Protein AF-A0A2E0TAG1-F1 (afdb_monomer_lite)

Secondary structure (DSSP, 8-state):
--SHHHHHHHHHHHHHHHGGG---PPPS-----------------PPPPPPPPPTT-EEEEEEEPTTS-------HHHHHHHHHHHHHHHHHHTEEEEEEEE-SSEEEEEEEES--

Sequence (116 aa):
MRGKKRAQRAKKRAQGRAARQRSAPPTKGAKRQKSASSGQPKKKKRRSKAEPVLPGQLVFAEARIQDGRHWLRPDAVVVLLVKFLLAVYATKYGMKLHGLVLMSTHYHLLFTDVRG

Structure (mmCIF, N/CA/C/O backbone):
data_AF-A0A2E0TAG1-F1
#
_entry.id   AF-A0A2E0TAG1-F1
#
loop_
_atom_site.group_PDB
_atom_site.id
_atom_site.type_symbol
_atom_site.label_atom_id
_atom_site.label_alt_id
_atom_site.label_comp_id
_atom_site.label_asym_id
_atom_site.label_entity_id
_atom_site.label_seq_id
_atom_site.pdbx_PDB_ins_code
_atom_site.Cartn_x
_atom_site.Cartn_y
_atom_site.Cartn_z
_atom_site.occupancy
_atom_site.B_iso_or_equiv
_atom_site.auth_seq_id
_atom_site.auth_comp_id
_atom_site.auth_asym_id
_atom_site.auth_atom_id
_atom_site.pdbx_PDB_model_num
ATOM 1 N N . MET A 1 1 ? 22.544 25.354 -55.760 1.00 55.00 1 MET A N 1
ATOM 2 C CA . MET A 1 1 ? 22.491 26.731 -55.191 1.00 55.00 1 MET A CA 1
ATOM 3 C C . MET A 1 1 ? 22.326 26.813 -53.646 1.00 55.00 1 MET A C 1
ATOM 5 O O . MET A 1 1 ? 22.002 27.880 -53.141 1.00 55.00 1 MET A O 1
ATOM 9 N N . ARG A 1 2 ? 22.576 25.759 -52.836 1.00 57.72 2 ARG A N 1
ATOM 10 C CA . ARG A 1 2 ? 22.315 25.772 -51.365 1.00 57.72 2 ARG A CA 1
ATOM 11 C C . ARG A 1 2 ? 23.546 25.940 -50.446 1.00 57.72 2 ARG A C 1
ATOM 13 O O . ARG A 1 2 ? 23.374 26.218 -49.264 1.00 57.72 2 ARG A O 1
ATOM 20 N N . GLY A 1 3 ? 24.775 25.842 -50.964 1.00 53.22 3 GLY A N 1
ATOM 21 C CA . GLY A 1 3 ? 26.008 25.928 -50.153 1.00 53.22 3 GLY A CA 1
ATOM 22 C C . GLY A 1 3 ? 26.448 27.351 -49.772 1.00 53.22 3 GLY A C 1
ATOM 23 O O . GLY A 1 3 ? 26.958 27.574 -48.675 1.00 53.22 3 GLY A O 1
ATOM 24 N N . LYS A 1 4 ? 26.187 28.349 -50.629 1.00 52.78 4 LYS A N 1
ATOM 25 C CA . LYS A 1 4 ? 26.691 29.727 -50.446 1.00 52.78 4 LYS A CA 1
ATOM 26 C C . LYS A 1 4 ? 26.030 30.480 -49.273 1.00 52.78 4 LYS A C 1
ATOM 28 O O . LYS A 1 4 ? 26.695 31.262 -48.598 1.00 52.78 4 LYS A O 1
ATOM 33 N N . LYS A 1 5 ? 24.763 30.182 -48.944 1.00 55.69 5 LYS A N 1
ATOM 34 C CA . LYS A 1 5 ? 24.032 30.817 -47.821 1.00 55.69 5 LYS A CA 1
ATOM 35 C C . LYS A 1 5 ? 24.523 30.367 -46.433 1.00 55.69 5 LYS A C 1
ATOM 37 O O . LYS A 1 5 ? 24.426 31.126 -45.470 1.00 55.69 5 LYS A O 1
ATOM 42 N N . ARG A 1 6 ? 25.081 29.154 -46.306 1.00 54.88 6 ARG A N 1
ATOM 43 C CA . ARG A 1 6 ? 25.531 28.599 -45.012 1.00 54.88 6 ARG A CA 1
ATOM 44 C C . ARG A 1 6 ? 26.866 29.212 -44.558 1.00 54.88 6 ARG A C 1
ATOM 46 O O . ARG A 1 6 ? 27.024 29.512 -43.377 1.00 54.88 6 ARG A O 1
ATOM 53 N N . ALA A 1 7 ? 27.763 29.506 -45.503 1.00 58.06 7 ALA A N 1
ATOM 54 C CA . ALA A 1 7 ? 29.045 30.168 -45.242 1.00 58.06 7 ALA A CA 1
ATOM 55 C C . ALA A 1 7 ? 28.884 31.637 -44.800 1.00 58.06 7 ALA A C 1
ATOM 57 O O . ALA A 1 7 ? 29.572 32.099 -43.888 1.00 58.06 7 ALA A O 1
ATOM 58 N N . GLN A 1 8 ? 27.920 32.363 -45.378 1.00 58.47 8 GLN A N 1
ATOM 59 C CA . GLN A 1 8 ? 27.635 33.754 -44.999 1.00 58.47 8 GLN A CA 1
ATOM 60 C C . GLN A 1 8 ? 27.088 33.874 -43.565 1.00 58.47 8 GLN A C 1
ATOM 62 O O . GLN A 1 8 ? 27.440 34.802 -42.835 1.00 58.47 8 GLN A O 1
ATOM 67 N N . ARG A 1 9 ? 26.284 32.901 -43.114 1.00 57.16 9 ARG A N 1
ATOM 68 C CA . ARG A 1 9 ? 25.708 32.888 -41.757 1.00 57.16 9 ARG A CA 1
ATOM 69 C C . ARG A 1 9 ? 26.748 32.578 -40.669 1.00 57.16 9 ARG A C 1
ATOM 71 O O . ARG A 1 9 ? 26.625 33.082 -39.553 1.00 57.16 9 ARG A O 1
ATOM 78 N N . ALA A 1 10 ? 27.789 31.808 -40.997 1.00 59.59 10 ALA A N 1
ATOM 79 C CA . ALA A 1 10 ? 28.911 31.529 -40.097 1.00 59.59 10 ALA A CA 1
ATOM 80 C C . ALA A 1 10 ? 29.822 32.758 -39.904 1.00 59.59 10 ALA A C 1
ATOM 82 O O . ALA A 1 10 ? 30.162 33.090 -38.767 1.00 59.59 10 ALA A O 1
ATOM 83 N N . LYS A 1 11 ? 30.122 33.504 -40.980 1.00 58.72 11 LYS A N 1
ATOM 84 C CA . LYS A 1 11 ? 30.903 34.756 -40.895 1.00 58.72 11 LYS A CA 1
ATOM 85 C C . LYS A 1 11 ? 30.203 35.835 -40.055 1.00 58.72 11 LYS A C 1
ATOM 87 O O . LYS A 1 11 ? 30.850 36.464 -39.221 1.00 58.72 11 LYS A O 1
ATOM 92 N N . LYS A 1 12 ? 28.874 35.973 -40.172 1.00 58.16 12 LYS A N 1
ATOM 93 C CA . LYS A 1 12 ? 28.082 36.921 -39.356 1.00 58.16 12 LYS A CA 1
ATOM 94 C C . LYS A 1 12 ? 28.103 36.586 -37.854 1.00 58.16 12 LYS A C 1
ATOM 96 O O . LYS A 1 12 ? 28.127 37.485 -37.019 1.00 58.16 12 LYS A O 1
ATOM 101 N N . ARG A 1 13 ? 28.138 35.294 -37.495 1.00 55.53 13 ARG A N 1
ATOM 102 C CA . ARG A 1 13 ? 28.243 34.834 -36.095 1.00 55.53 13 ARG A CA 1
ATOM 103 C C . ARG A 1 13 ? 29.635 35.045 -35.490 1.00 55.53 13 ARG A C 1
ATOM 105 O O . ARG A 1 13 ? 29.725 35.321 -34.297 1.00 55.53 13 ARG A O 1
ATOM 112 N N . ALA A 1 14 ? 30.697 34.949 -36.291 1.00 57.91 14 ALA A N 1
ATOM 113 C CA . ALA A 1 14 ? 32.061 35.218 -35.834 1.00 57.91 14 ALA A CA 1
ATOM 114 C C . ALA A 1 14 ? 32.282 36.714 -35.534 1.00 57.91 14 ALA A C 1
ATOM 116 O O . ALA A 1 14 ? 32.835 37.059 -34.492 1.00 57.91 14 ALA A O 1
ATOM 117 N N . GLN A 1 15 ? 31.754 37.604 -36.382 1.00 56.88 15 GLN A N 1
ATOM 118 C CA . GLN A 1 15 ? 31.853 39.058 -36.189 1.00 56.88 15 GLN A CA 1
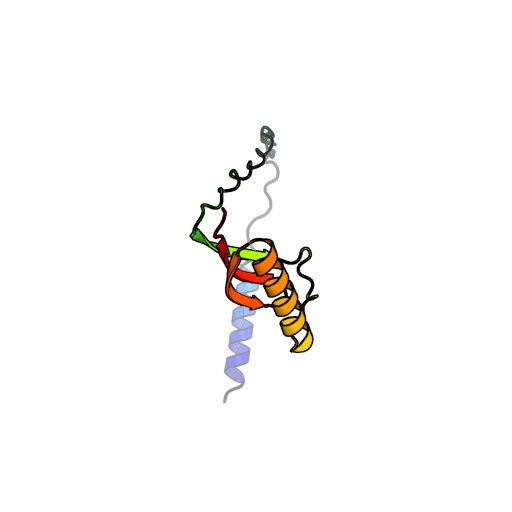ATOM 119 C C . GLN A 1 15 ? 31.086 39.550 -34.946 1.00 56.88 15 GLN A C 1
ATOM 121 O O . GLN A 1 15 ? 31.588 40.397 -34.211 1.00 56.88 15 GLN A O 1
ATOM 126 N N . GLY A 1 16 ? 29.927 38.9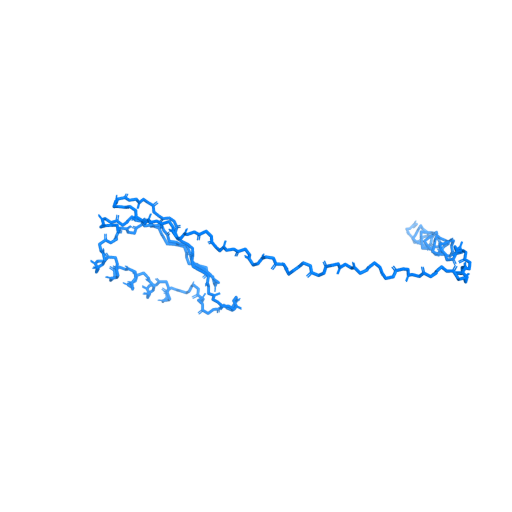54 -34.630 1.00 51.72 16 GLY A N 1
ATOM 127 C CA . GLY A 1 16 ? 29.177 39.271 -33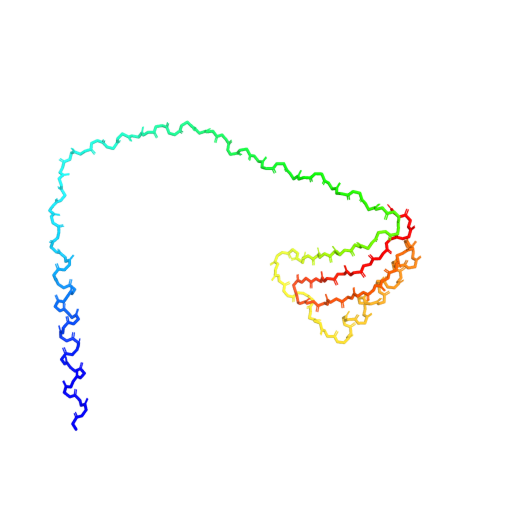.404 1.00 51.72 16 GLY A CA 1
ATOM 128 C C . GLY A 1 16 ? 29.857 38.818 -32.101 1.00 51.72 16 GLY A C 1
ATOM 129 O O . GLY A 1 16 ? 29.602 39.395 -31.046 1.00 51.72 16 GLY A O 1
ATOM 130 N N . ARG A 1 17 ? 30.744 37.812 -32.155 1.00 51.66 17 ARG A N 1
ATOM 131 C CA . ARG A 1 17 ? 31.525 37.355 -30.989 1.00 51.66 17 ARG A CA 1
ATOM 132 C C . ARG A 1 17 ? 32.738 38.245 -30.712 1.00 51.66 17 ARG A C 1
ATOM 134 O O . ARG A 1 17 ? 33.033 38.490 -29.547 1.00 51.66 17 ARG A O 1
ATOM 141 N N . ALA A 1 18 ? 33.382 38.771 -31.755 1.00 50.56 18 ALA A N 1
ATOM 142 C CA . ALA A 1 18 ? 34.517 39.686 -31.617 1.00 50.56 18 ALA A CA 1
ATOM 143 C C . ALA A 1 18 ? 34.103 41.063 -31.057 1.00 50.56 18 ALA A C 1
ATOM 145 O O . ALA A 1 18 ? 34.824 41.645 -30.250 1.00 50.56 18 ALA A O 1
ATOM 146 N N . ALA A 1 19 ? 32.906 41.553 -31.402 1.00 49.47 19 ALA A N 1
ATOM 147 C CA . ALA A 1 19 ? 32.386 42.826 -30.891 1.00 49.47 19 ALA A CA 1
ATOM 148 C C . ALA A 1 19 ? 32.025 42.795 -29.390 1.00 49.47 19 ALA A C 1
ATOM 150 O O . ALA A 1 19 ? 31.965 43.838 -28.748 1.00 49.47 19 ALA A O 1
ATOM 151 N N . ARG A 1 20 ? 31.817 41.607 -28.804 1.00 49.97 20 ARG A N 1
ATOM 152 C CA . ARG A 1 20 ? 31.407 41.448 -27.397 1.00 49.97 20 ARG A CA 1
ATOM 153 C C . ARG A 1 20 ? 32.577 41.378 -26.408 1.00 49.97 20 ARG A C 1
ATOM 155 O O . ARG A 1 20 ? 32.337 41.336 -25.210 1.00 49.97 20 ARG A O 1
ATOM 162 N N . GLN A 1 21 ? 33.820 41.351 -26.897 1.00 53.94 21 GLN A N 1
ATOM 163 C CA . GLN A 1 21 ? 35.035 41.245 -26.074 1.00 53.94 21 GLN A CA 1
ATOM 164 C C . GLN A 1 21 ? 35.733 42.591 -25.817 1.00 53.94 21 GLN A C 1
ATOM 166 O O . GLN A 1 21 ? 36.812 42.621 -25.234 1.00 53.94 21 GLN A O 1
ATOM 171 N N . ARG A 1 22 ? 35.126 43.718 -26.208 1.00 50.22 22 ARG A N 1
ATOM 172 C CA . ARG A 1 22 ? 35.633 45.064 -25.906 1.00 50.22 22 ARG A CA 1
ATOM 173 C C . ARG A 1 22 ? 34.698 45.791 -24.944 1.00 50.22 22 ARG A C 1
ATOM 175 O O . ARG A 1 22 ? 34.023 46.740 -25.319 1.00 50.22 22 ARG A O 1
ATOM 182 N N . SER A 1 23 ? 34.660 45.342 -23.696 1.00 48.22 23 SER A N 1
ATOM 183 C CA . SER A 1 23 ? 34.095 46.116 -22.589 1.00 48.22 23 SER A CA 1
ATOM 184 C C . SER A 1 23 ? 35.165 46.296 -21.515 1.00 48.22 23 SER A C 1
ATOM 186 O O . SER A 1 23 ? 35.433 45.355 -20.780 1.00 48.22 23 SER A O 1
ATOM 188 N N . ALA A 1 24 ? 35.749 47.501 -21.524 1.00 57.34 24 ALA A N 1
ATOM 189 C CA . ALA A 1 24 ? 36.461 48.256 -20.483 1.00 57.34 24 ALA A CA 1
ATOM 190 C C . ALA A 1 24 ? 37.507 47.556 -19.569 1.00 57.34 24 ALA A C 1
ATOM 192 O O . ALA A 1 24 ? 37.281 46.460 -19.063 1.00 57.34 24 ALA A O 1
ATOM 193 N N . PRO A 1 25 ? 38.646 48.220 -19.277 1.00 56.72 25 PRO A N 1
ATOM 194 C CA . PRO A 1 25 ? 39.634 47.713 -18.325 1.00 56.72 25 PRO A CA 1
ATOM 195 C C . PRO A 1 25 ? 39.072 47.697 -16.888 1.00 56.72 25 PRO A C 1
ATOM 197 O O . PRO A 1 25 ? 38.219 48.523 -16.555 1.00 56.72 25 PRO A O 1
ATOM 200 N N . PRO A 1 26 ? 39.551 46.797 -16.007 1.00 49.56 26 PRO A N 1
ATOM 201 C CA . PRO A 1 26 ? 39.132 46.782 -14.614 1.00 49.56 26 PRO A CA 1
ATOM 202 C C . PRO A 1 26 ? 39.688 48.018 -13.901 1.00 49.56 26 PRO A C 1
ATOM 204 O O . PRO A 1 26 ? 40.902 48.197 -13.779 1.00 49.56 26 PRO A O 1
ATOM 207 N N . THR A 1 27 ? 38.798 48.877 -13.411 1.00 52.97 27 THR A N 1
ATOM 208 C CA . THR A 1 27 ? 39.157 49.960 -12.498 1.00 52.97 27 THR A CA 1
ATOM 209 C C . THR A 1 27 ? 39.726 49.357 -11.212 1.00 52.97 27 THR A C 1
ATOM 211 O O . THR A 1 27 ? 39.067 48.613 -10.484 1.00 52.97 27 THR A O 1
ATOM 214 N N . LYS A 1 28 ? 41.002 49.654 -10.944 1.00 48.28 28 LYS A N 1
ATOM 215 C CA . LYS A 1 28 ? 41.643 49.405 -9.651 1.00 48.28 28 LYS A CA 1
ATOM 216 C C . LYS A 1 28 ? 40.891 50.193 -8.576 1.00 48.28 28 LYS A C 1
ATOM 218 O O . LYS A 1 28 ? 40.735 51.400 -8.703 1.00 48.28 28 LYS A O 1
ATOM 223 N N . GLY A 1 29 ? 40.507 49.515 -7.495 1.00 48.81 29 GLY A N 1
ATOM 224 C CA . GLY A 1 29 ? 40.161 50.171 -6.234 1.00 48.81 29 GLY A CA 1
ATOM 225 C C . GLY A 1 29 ? 38.672 50.396 -5.984 1.00 48.81 29 GLY A C 1
ATOM 226 O O . GLY A 1 29 ? 38.232 51.526 -5.838 1.00 48.81 29 GLY A O 1
ATOM 227 N N . ALA A 1 30 ? 37.912 49.321 -5.794 1.00 45.12 30 ALA A N 1
ATOM 228 C CA . ALA A 1 30 ? 36.722 49.379 -4.951 1.00 45.12 30 ALA A CA 1
ATOM 229 C C . ALA A 1 30 ? 36.891 48.340 -3.841 1.00 45.12 30 ALA A C 1
ATOM 231 O O . ALA A 1 30 ? 36.825 47.132 -4.079 1.00 45.12 30 ALA A O 1
ATOM 232 N N . LYS A 1 31 ? 37.182 48.815 -2.624 1.00 43.84 31 LYS A N 1
ATOM 233 C CA . LYS A 1 31 ? 37.167 48.002 -1.404 1.00 43.84 31 LYS A CA 1
ATOM 234 C C . LYS A 1 31 ? 35.814 47.298 -1.335 1.00 43.84 31 LYS A C 1
ATOM 236 O O . LYS A 1 31 ? 34.795 47.919 -1.054 1.00 43.84 31 LYS A O 1
ATOM 241 N N . ARG A 1 32 ? 35.817 45.989 -1.577 1.00 45.31 32 ARG A N 1
ATOM 242 C CA . ARG A 1 32 ? 34.692 45.101 -1.299 1.00 45.31 32 ARG A CA 1
ATOM 243 C C . ARG A 1 32 ? 34.469 45.129 0.209 1.00 45.31 32 ARG A C 1
ATOM 245 O O . ARG A 1 32 ? 35.143 44.415 0.949 1.00 45.31 32 ARG A O 1
ATOM 252 N N . GLN A 1 33 ? 33.570 46.000 0.662 1.00 53.22 33 GLN A N 1
ATOM 253 C CA . GLN A 1 33 ? 33.042 45.942 2.015 1.00 53.22 33 GLN A CA 1
ATOM 254 C C . GLN A 1 33 ? 32.464 44.537 2.183 1.00 53.22 33 GLN A C 1
ATOM 256 O O . GLN A 1 33 ? 31.479 44.168 1.544 1.00 53.22 33 GLN A O 1
ATOM 261 N N . LYS A 1 34 ? 33.139 43.713 2.988 1.00 43.81 34 LYS A N 1
ATOM 262 C CA . LYS A 1 34 ? 32.551 42.496 3.531 1.00 43.81 34 LYS A CA 1
ATOM 263 C C . LYS A 1 34 ? 31.401 42.977 4.403 1.00 43.81 34 LYS A C 1
ATOM 265 O O . LYS A 1 34 ? 31.615 43.322 5.560 1.00 43.81 34 LYS A O 1
ATOM 270 N N . SER A 1 35 ? 30.199 43.049 3.840 1.00 45.31 35 SER A N 1
ATOM 271 C CA . SER A 1 35 ? 28.993 43.066 4.647 1.00 45.31 35 SER A CA 1
ATOM 272 C C . SER A 1 35 ? 29.071 41.805 5.495 1.00 45.31 35 SER A C 1
ATOM 274 O O . SER A 1 35 ? 28.970 40.693 4.966 1.00 45.31 35 SER A O 1
ATOM 276 N N . ALA A 1 36 ? 29.356 41.971 6.783 1.00 52.31 36 ALA A N 1
ATOM 277 C CA . ALA A 1 36 ? 29.142 40.936 7.766 1.00 52.31 36 ALA A CA 1
ATOM 278 C C . ALA A 1 36 ? 27.649 40.614 7.690 1.00 52.31 36 ALA A C 1
ATOM 280 O O . ALA A 1 36 ? 26.824 41.310 8.276 1.00 52.31 36 ALA A O 1
ATOM 281 N N . SER A 1 37 ? 27.285 39.617 6.879 1.00 48.09 37 SER A N 1
ATOM 282 C CA . SER A 1 37 ? 25.970 39.016 6.980 1.00 48.09 37 SER A CA 1
ATOM 283 C C . SER A 1 37 ? 25.966 38.407 8.366 1.00 48.09 37 SER A C 1
ATOM 285 O O . SER A 1 37 ? 26.630 37.392 8.593 1.00 48.09 37 SER A O 1
ATOM 287 N N . SER A 1 38 ? 25.313 39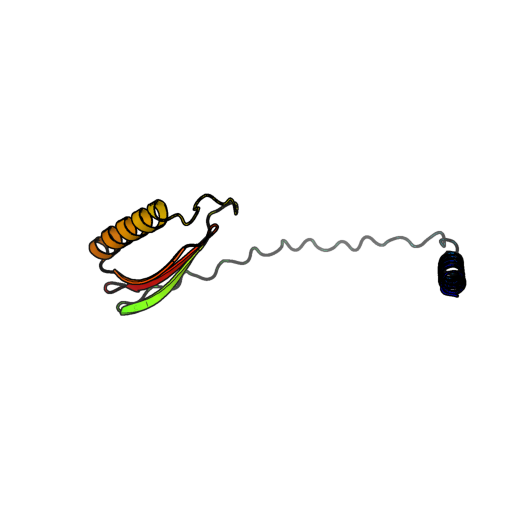.094 9.300 1.00 54.59 38 SER A N 1
ATOM 288 C CA . SER A 1 38 ? 24.921 38.540 10.581 1.00 54.59 38 SER A CA 1
ATOM 289 C C . SER A 1 38 ? 24.358 37.161 10.275 1.00 54.59 38 SER A C 1
ATOM 291 O O . SER A 1 38 ? 23.336 37.018 9.601 1.00 54.59 38 SER A O 1
ATOM 293 N N . GLY A 1 39 ? 25.135 36.135 10.621 1.00 54.59 39 GLY A N 1
ATOM 294 C CA . GLY A 1 39 ? 24.818 34.752 10.327 1.00 54.59 39 GLY A CA 1
ATOM 295 C C . GLY A 1 39 ? 23.641 34.359 11.192 1.00 54.59 39 GLY A C 1
ATOM 296 O O . GLY A 1 39 ? 23.825 33.707 12.213 1.00 54.59 39 GLY A O 1
ATOM 297 N N . GLN A 1 40 ? 22.434 34.790 10.822 1.00 58.69 40 GLN A N 1
ATOM 298 C CA . GLN A 1 40 ? 21.236 34.256 11.427 1.00 58.69 40 GLN A CA 1
ATOM 299 C C . GLN A 1 40 ? 21.228 32.764 11.096 1.00 58.69 40 GLN A C 1
ATOM 301 O O . GLN A 1 40 ? 21.225 32.400 9.912 1.00 58.69 40 GLN A O 1
ATOM 306 N N . PRO A 1 41 ? 21.267 31.882 12.108 1.00 54.06 41 PRO A N 1
ATOM 307 C CA . PRO A 1 41 ? 21.187 30.458 11.860 1.00 54.06 41 PRO A CA 1
ATOM 308 C C . PRO A 1 41 ? 19.870 30.210 11.128 1.00 54.06 41 PRO A C 1
ATOM 310 O O . PRO A 1 41 ? 18.803 30.604 11.606 1.00 54.06 41 PRO A O 1
ATOM 313 N N . LYS A 1 42 ? 19.937 29.597 9.938 1.00 61.62 42 LYS A N 1
ATOM 314 C CA . LYS A 1 42 ? 18.742 29.211 9.181 1.00 61.62 42 LYS A CA 1
ATOM 315 C C . LYS A 1 42 ? 17.857 28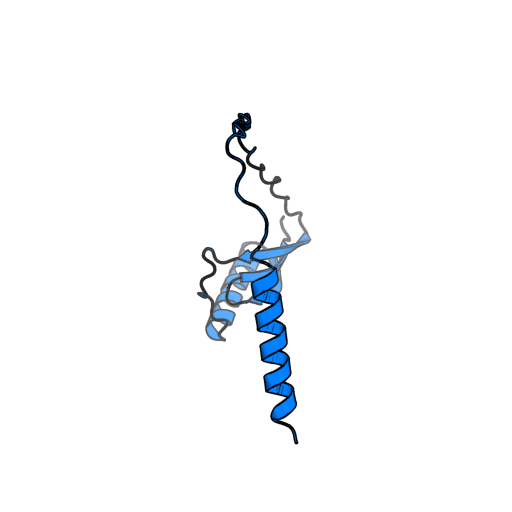.384 10.113 1.00 61.62 42 LYS A C 1
ATOM 317 O O . LYS A 1 42 ? 18.203 27.248 10.434 1.00 61.62 42 LYS A O 1
ATOM 322 N N . LYS A 1 43 ? 16.736 28.958 10.573 1.00 62.28 43 LYS A N 1
ATOM 323 C CA . LYS A 1 43 ? 15.763 28.260 11.422 1.00 62.28 43 LYS A CA 1
ATOM 324 C C . LYS A 1 43 ? 15.379 26.962 10.714 1.00 62.28 43 LYS A C 1
ATOM 326 O O . LYS A 1 43 ? 14.779 26.999 9.639 1.00 62.28 43 LYS A O 1
ATOM 331 N N . LYS A 1 44 ? 15.743 25.815 11.300 1.00 63.72 44 LYS A N 1
ATOM 332 C CA . LYS A 1 44 ? 15.274 24.502 10.842 1.00 63.72 44 LYS A CA 1
ATOM 333 C C . LYS A 1 44 ? 13.746 24.561 10.826 1.00 63.72 44 LYS A C 1
ATOM 335 O O . LYS A 1 44 ? 13.136 24.762 11.875 1.00 63.72 44 LYS A O 1
ATOM 340 N N . LYS A 1 45 ? 13.128 24.436 9.645 1.00 67.81 45 LYS A N 1
ATOM 341 C CA . LYS A 1 45 ? 11.668 24.328 9.533 1.00 67.81 45 LYS A CA 1
ATOM 342 C C . LYS A 1 45 ? 11.239 23.123 10.368 1.00 67.81 45 LYS A C 1
ATOM 344 O O . LYS A 1 45 ? 11.587 21.990 10.042 1.00 67.81 45 LYS A O 1
ATOM 349 N N . ARG A 1 46 ? 10.529 23.373 11.470 1.00 71.00 46 ARG A N 1
ATOM 350 C CA . ARG A 1 46 ? 9.875 22.315 12.246 1.00 71.00 46 ARG A CA 1
ATOM 351 C C . ARG A 1 46 ? 8.868 21.656 11.308 1.00 71.00 46 ARG A C 1
ATOM 353 O O . ARG A 1 46 ? 8.090 22.369 10.677 1.00 71.00 46 ARG A O 1
ATOM 360 N N . ARG A 1 47 ? 8.916 20.328 11.164 1.00 72.69 47 ARG A N 1
ATOM 361 C CA . ARG A 1 47 ? 7.866 19.617 10.422 1.00 72.69 47 ARG A CA 1
ATOM 362 C C . ARG A 1 47 ? 6.527 19.906 11.101 1.00 72.69 47 ARG A C 1
ATOM 364 O O . ARG A 1 47 ? 6.478 19.999 12.331 1.00 72.69 47 ARG A O 1
ATOM 371 N N . SER A 1 48 ? 5.479 20.103 10.306 1.00 77.00 48 SER A N 1
ATOM 372 C CA . SER A 1 48 ? 4.112 20.136 10.823 1.00 77.00 48 SER A CA 1
ATOM 373 C C . SER A 1 48 ? 3.847 18.844 11.601 1.00 77.00 48 SER A C 1
ATOM 375 O O . SER A 1 48 ? 4.449 17.805 11.314 1.00 77.00 48 SER A O 1
ATOM 377 N N . LYS A 1 49 ? 3.013 18.924 12.644 1.00 78.75 49 LYS A N 1
ATOM 378 C CA . LYS A 1 49 ? 2.617 17.739 13.414 1.00 78.75 49 LYS A CA 1
ATOM 379 C C . LYS A 1 49 ? 1.975 16.721 12.463 1.00 78.75 49 LYS A C 1
ATOM 381 O O . LYS A 1 49 ? 1.330 17.126 11.499 1.00 78.75 49 LYS A O 1
ATOM 386 N N . ALA A 1 50 ? 2.188 15.432 12.726 1.00 79.69 50 ALA A N 1
ATOM 387 C CA . ALA A 1 50 ? 1.479 14.382 12.006 1.00 79.69 50 ALA A CA 1
ATOM 388 C C . ALA A 1 50 ? -0.028 14.573 12.217 1.00 79.69 50 ALA A C 1
ATOM 390 O O . ALA A 1 50 ? -0.463 14.832 13.342 1.00 79.69 50 ALA A O 1
ATOM 391 N N . GLU A 1 51 ? -0.787 14.507 11.132 1.00 81.06 51 GLU A N 1
ATOM 392 C CA . GLU A 1 51 ? -2.241 14.551 11.189 1.00 81.06 51 GLU A CA 1
ATOM 393 C C . GLU A 1 51 ? -2.751 13.209 11.740 1.00 81.06 51 GLU A C 1
ATOM 395 O O . GLU A 1 51 ? -2.252 12.165 11.308 1.00 81.06 51 GLU A O 1
ATOM 400 N N . PRO A 1 52 ? -3.667 13.207 12.724 1.00 82.00 52 PRO A N 1
ATOM 401 C CA . PRO A 1 52 ? -4.274 11.970 13.198 1.00 82.00 52 PRO A CA 1
ATOM 402 C C . PRO A 1 52 ? -5.163 11.374 12.101 1.00 82.00 52 PRO A C 1
ATOM 404 O O . PRO A 1 52 ? -5.861 12.106 11.403 1.00 82.00 52 PRO A O 1
ATOM 407 N N . VAL A 1 53 ? -5.151 10.049 11.965 1.00 82.69 53 VAL A N 1
ATOM 408 C CA . VAL A 1 53 ? -6.086 9.336 11.089 1.00 82.69 53 VAL A CA 1
ATOM 409 C C . VAL A 1 53 ? -7.376 9.128 11.869 1.00 82.69 53 VAL A C 1
ATOM 411 O O . VAL A 1 53 ? -7.349 8.625 12.987 1.00 82.69 53 VAL A O 1
ATOM 414 N N . LEU A 1 54 ? -8.505 9.566 11.319 1.00 86.62 54 LEU A N 1
ATOM 415 C CA . LEU A 1 54 ? -9.802 9.388 11.962 1.00 86.62 54 LEU A CA 1
ATOM 416 C C . LEU A 1 54 ? -10.445 8.057 11.538 1.00 86.62 54 LEU A C 1
ATOM 418 O O . LEU A 1 54 ? -10.253 7.617 10.399 1.00 86.62 54 LEU A O 1
ATOM 422 N N . PRO A 1 55 ? -11.269 7.436 12.401 1.00 86.44 55 PRO A N 1
ATOM 423 C CA . PRO A 1 55 ? -12.020 6.242 12.032 1.00 86.44 55 PRO A CA 1
ATOM 424 C C . PRO A 1 55 ? -12.910 6.492 10.807 1.00 86.44 55 PRO A C 1
ATOM 426 O O . PRO A 1 55 ? -13.663 7.464 10.749 1.00 86.44 55 PRO A O 1
ATOM 429 N N . GLY A 1 56 ? -12.829 5.610 9.815 1.00 85.94 56 GLY A N 1
ATOM 430 C CA . GLY A 1 56 ? -13.575 5.696 8.559 1.00 85.94 56 GLY A CA 1
ATOM 431 C C . GLY A 1 56 ? -13.006 6.685 7.537 1.00 85.94 56 GLY A C 1
ATOM 432 O O . GLY A 1 56 ? -13.561 6.801 6.443 1.00 85.94 56 GLY A O 1
ATOM 433 N N . GLN A 1 57 ? -11.903 7.375 7.841 1.00 89.06 57 GLN A N 1
ATOM 434 C CA . GLN A 1 57 ? -11.296 8.333 6.923 1.00 89.06 57 GLN A CA 1
ATOM 435 C C . GLN A 1 57 ? -10.644 7.624 5.731 1.00 89.06 57 GLN A C 1
ATOM 437 O O . GLN A 1 57 ? -9.934 6.628 5.876 1.00 89.06 57 GLN A O 1
ATOM 442 N N . LEU A 1 58 ? -10.869 8.164 4.532 1.00 90.94 58 LEU A N 1
ATOM 443 C CA . LEU A 1 58 ? -10.139 7.767 3.334 1.00 90.94 58 LEU A CA 1
ATOM 444 C C . LEU A 1 58 ? -8.775 8.462 3.329 1.00 90.94 58 LEU A C 1
ATOM 446 O O . LEU A 1 58 ? -8.698 9.691 3.296 1.00 90.94 58 LEU A O 1
ATOM 450 N N . VAL A 1 59 ? -7.709 7.672 3.346 1.00 90.19 59 VAL A N 1
ATOM 451 C CA . VAL A 1 59 ? -6.330 8.151 3.391 1.00 90.19 59 VAL A CA 1
ATOM 452 C C . VAL A 1 59 ? -5.618 7.769 2.103 1.00 90.19 59 VAL A C 1
ATOM 454 O O . VAL A 1 59 ? -5.636 6.616 1.664 1.00 90.19 59 VAL A O 1
ATOM 457 N N . PHE A 1 60 ? -4.957 8.759 1.509 1.00 92.38 60 PHE A N 1
ATOM 458 C CA . PHE A 1 60 ? -4.015 8.556 0.421 1.00 92.38 60 PHE A CA 1
ATOM 459 C C . PHE A 1 60 ? -2.593 8.633 0.972 1.00 92.38 60 PHE A C 1
ATOM 461 O O . PHE A 1 60 ? -2.141 9.694 1.404 1.00 92.38 60 PHE A O 1
ATOM 468 N N . ALA A 1 61 ? -1.894 7.503 0.963 1.00 89.00 61 ALA A N 1
ATOM 469 C CA . ALA A 1 61 ? -0.512 7.409 1.399 1.00 89.00 61 ALA A CA 1
ATOM 470 C C . ALA A 1 61 ? 0.422 7.204 0.205 1.00 89.00 61 ALA A C 1
ATOM 472 O O . ALA A 1 61 ? 0.163 6.403 -0.693 1.00 89.00 61 ALA A O 1
ATOM 473 N N . GLU A 1 62 ? 1.550 7.905 0.233 1.00 90.44 62 GLU A N 1
ATOM 474 C CA . GLU A 1 62 ? 2.667 7.692 -0.677 1.00 90.44 62 GLU A CA 1
ATOM 475 C C . GLU A 1 62 ? 3.900 7.363 0.158 1.00 90.44 62 GLU A C 1
ATOM 477 O O . GLU A 1 62 ? 4.268 8.114 1.065 1.00 90.44 62 GLU A O 1
ATOM 482 N N . ALA A 1 63 ? 4.559 6.254 -0.159 1.00 85.19 63 ALA A N 1
ATOM 483 C CA . ALA A 1 63 ? 5.850 5.937 0.428 1.00 85.19 63 ALA A CA 1
ATOM 484 C C . ALA A 1 63 ? 6.899 5.845 -0.675 1.00 85.19 63 ALA A C 1
ATOM 486 O O . ALA A 1 63 ? 6.744 5.120 -1.660 1.00 85.19 63 ALA A O 1
ATOM 487 N N . ARG A 1 64 ? 7.987 6.593 -0.485 1.00 84.81 64 ARG A N 1
ATOM 488 C CA . ARG A 1 64 ? 9.149 6.589 -1.373 1.00 84.81 64 ARG A CA 1
ATOM 489 C C . ARG A 1 64 ? 10.237 5.714 -0.784 1.00 84.81 64 ARG A C 1
ATOM 491 O O . ARG A 1 64 ? 10.534 5.816 0.407 1.00 84.81 64 ARG A O 1
ATOM 498 N N . ILE A 1 65 ? 10.852 4.895 -1.626 1.00 78.69 65 ILE A N 1
ATOM 499 C CA . ILE A 1 65 ? 12.035 4.129 -1.245 1.00 78.69 65 ILE A CA 1
ATOM 500 C C . ILE A 1 65 ? 13.172 5.134 -1.030 1.00 78.69 65 ILE A C 1
ATOM 502 O O . ILE A 1 65 ? 13.435 5.987 -1.887 1.00 78.69 65 ILE A O 1
ATOM 506 N N . GLN A 1 66 ? 13.813 5.073 0.138 1.00 66.38 66 GLN A N 1
ATOM 507 C CA . GLN A 1 66 ? 14.968 5.918 0.431 1.00 66.38 66 GLN A CA 1
ATOM 508 C C . GLN A 1 66 ? 16.100 5.571 -0.552 1.00 66.38 66 GLN A C 1
ATOM 510 O O . GLN A 1 66 ? 16.237 4.428 -0.970 1.00 66.38 66 GLN A O 1
ATOM 515 N N . ASP A 1 67 ? 16.844 6.584 -0.988 1.00 66.56 67 ASP A N 1
ATOM 516 C CA . ASP A 1 67 ? 17.931 6.526 -1.985 1.00 66.56 67 ASP A CA 1
ATOM 517 C C . ASP A 1 67 ? 17.541 6.530 -3.470 1.00 66.56 67 ASP A C 1
ATOM 519 O O . ASP A 1 67 ? 18.429 6.604 -4.322 1.00 66.56 67 ASP A O 1
ATOM 523 N N . GLY A 1 68 ? 16.249 6.506 -3.824 1.00 60.09 68 GLY A N 1
ATOM 524 C CA . GLY A 1 68 ? 15.811 6.632 -5.226 1.00 60.09 68 GLY A CA 1
ATOM 525 C C . GLY A 1 68 ? 16.341 5.528 -6.154 1.00 60.09 68 GLY A C 1
ATOM 526 O O . GLY A 1 68 ? 16.335 5.678 -7.378 1.00 60.09 68 GLY A O 1
ATOM 527 N N . ARG A 1 69 ? 16.828 4.421 -5.581 1.00 63.38 69 ARG A N 1
ATOM 528 C CA . ARG A 1 69 ? 17.308 3.251 -6.317 1.00 63.38 69 ARG A CA 1
ATOM 529 C C . ARG A 1 69 ? 16.144 2.289 -6.562 1.00 63.38 69 ARG A C 1
ATOM 531 O O . ARG A 1 69 ? 15.271 2.101 -5.722 1.00 63.38 69 ARG A O 1
ATOM 538 N N . HIS A 1 70 ? 16.136 1.706 -7.757 1.00 55.94 70 HIS A N 1
ATOM 539 C CA . HIS A 1 70 ? 15.023 0.943 -8.323 1.00 55.94 70 HIS A CA 1
ATOM 540 C C . HIS A 1 70 ? 14.990 -0.489 -7.774 1.00 55.94 70 HIS A C 1
ATOM 542 O O . HIS A 1 70 ? 15.422 -1.418 -8.453 1.00 55.94 70 HIS A O 1
ATOM 548 N N . TRP A 1 71 ? 14.558 -0.674 -6.526 1.00 64.75 71 TRP A N 1
ATOM 549 C CA . TRP A 1 71 ? 14.576 -2.000 -5.884 1.00 64.75 71 TRP A CA 1
ATOM 550 C C . TRP A 1 71 ? 13.253 -2.757 -6.014 1.00 64.75 71 TRP A C 1
ATOM 552 O O . TRP A 1 71 ? 13.239 -3.980 -5.918 1.00 64.75 71 TRP A O 1
ATOM 562 N N . LEU A 1 72 ? 12.154 -2.060 -6.312 1.00 67.94 72 LEU A N 1
ATOM 563 C CA . LEU A 1 72 ? 10.919 -2.697 -6.753 1.00 67.94 72 LEU A CA 1
ATOM 564 C C . LEU A 1 72 ? 10.862 -2.650 -8.277 1.00 67.94 72 LEU A C 1
ATOM 566 O O . LEU A 1 72 ? 10.419 -1.670 -8.857 1.00 67.94 72 LEU A O 1
ATOM 570 N N . ARG A 1 73 ? 11.285 -3.706 -8.970 1.00 76.56 73 ARG A N 1
ATOM 571 C CA . ARG A 1 73 ? 10.817 -3.889 -10.348 1.00 76.56 73 ARG A CA 1
ATOM 572 C C . ARG A 1 73 ? 9.371 -4.390 -10.242 1.00 76.56 73 ARG A C 1
ATOM 574 O O . ARG A 1 73 ? 9.182 -5.432 -9.618 1.00 76.56 73 ARG A O 1
ATOM 581 N N . PRO A 1 74 ? 8.361 -3.678 -10.777 1.00 75.06 74 PRO A N 1
ATOM 582 C CA . PRO A 1 74 ? 6.970 -4.122 -10.729 1.00 75.06 74 PRO A CA 1
ATOM 583 C C . PRO A 1 74 ? 6.768 -5.281 -11.713 1.00 75.06 74 PRO A C 1
ATOM 585 O O . PRO A 1 74 ? 6.185 -5.131 -12.781 1.00 75.06 74 PRO A O 1
ATOM 588 N N . ASP A 1 75 ? 7.335 -6.428 -11.364 1.00 86.31 75 ASP A N 1
ATOM 589 C CA . ASP A 1 75 ? 7.109 -7.708 -12.015 1.00 86.31 75 ASP A CA 1
ATOM 590 C C . ASP A 1 75 ? 5.894 -8.398 -11.378 1.00 86.31 75 ASP A C 1
ATOM 592 O O . ASP A 1 75 ? 5.519 -8.090 -10.240 1.00 86.31 75 ASP A O 1
ATOM 596 N N . ALA A 1 76 ? 5.284 -9.345 -12.086 1.00 87.81 76 ALA A N 1
ATOM 597 C CA . ALA A 1 76 ? 4.080 -10.044 -11.647 1.00 87.81 76 ALA A CA 1
ATOM 598 C C . ALA A 1 76 ? 4.255 -10.677 -10.255 1.00 87.81 76 ALA A C 1
ATOM 600 O O . ALA A 1 76 ? 3.377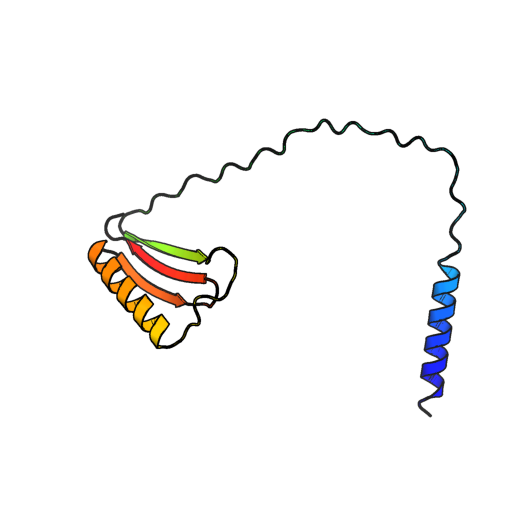 -10.549 -9.400 1.00 87.81 76 ALA A O 1
ATOM 601 N N . VAL A 1 77 ? 5.421 -11.282 -9.999 1.00 90.56 77 VAL A N 1
ATOM 602 C CA . VAL A 1 77 ? 5.751 -11.914 -8.711 1.00 90.56 77 VAL A CA 1
ATOM 603 C C . VAL A 1 77 ? 5.824 -10.885 -7.581 1.00 90.56 77 VAL A C 1
ATOM 605 O O . VAL A 1 77 ? 5.250 -11.092 -6.513 1.00 90.56 77 VAL A O 1
ATOM 608 N N . VAL A 1 78 ? 6.482 -9.746 -7.814 1.00 87.62 78 VAL A N 1
ATOM 609 C CA . VAL A 1 78 ? 6.637 -8.684 -6.806 1.00 87.62 78 VAL A CA 1
ATOM 610 C C . VAL A 1 78 ? 5.290 -8.045 -6.492 1.00 87.62 78 VAL A C 1
ATOM 612 O O . VAL A 1 78 ? 4.950 -7.856 -5.326 1.00 87.62 78 VAL A O 1
ATOM 615 N N . VAL A 1 79 ? 4.491 -7.752 -7.520 1.00 89.06 79 VAL A N 1
ATOM 616 C CA . VAL A 1 79 ? 3.145 -7.197 -7.344 1.00 89.06 79 VAL A CA 1
ATOM 617 C C . VAL A 1 79 ? 2.268 -8.156 -6.538 1.00 89.06 79 VAL A C 1
ATOM 619 O O . VAL A 1 79 ? 1.539 -7.705 -5.654 1.00 89.06 79 VAL A O 1
ATOM 622 N N . LEU A 1 80 ? 2.349 -9.464 -6.799 1.00 92.00 80 LEU A N 1
ATOM 623 C CA . LEU A 1 80 ? 1.601 -10.468 -6.046 1.00 92.00 80 LEU A CA 1
ATOM 624 C C . LEU A 1 80 ? 2.043 -10.526 -4.579 1.00 92.00 80 LEU A C 1
ATOM 626 O O . LEU A 1 80 ? 1.192 -10.497 -3.692 1.00 92.00 80 LEU A O 1
ATOM 630 N N . LEU A 1 81 ? 3.353 -10.541 -4.320 1.00 91.56 81 LEU A N 1
ATOM 631 C CA . LEU A 1 81 ? 3.907 -10.550 -2.965 1.00 91.56 81 LEU A CA 1
ATOM 632 C C . LEU A 1 81 ? 3.463 -9.316 -2.168 1.00 91.56 81 LEU A C 1
ATOM 634 O O . LEU A 1 81 ? 3.011 -9.432 -1.030 1.00 91.56 81 LEU A O 1
ATOM 638 N N . VAL A 1 82 ? 3.536 -8.134 -2.784 1.00 89.88 82 VAL A N 1
ATOM 639 C CA . VAL A 1 82 ? 3.107 -6.881 -2.155 1.00 89.88 82 VAL A CA 1
ATOM 640 C C . VAL A 1 82 ? 1.607 -6.904 -1.867 1.00 89.88 82 VAL A C 1
ATOM 642 O O . VAL A 1 82 ? 1.210 -6.585 -0.749 1.00 89.88 82 VAL A O 1
ATOM 645 N N . LYS A 1 83 ? 0.771 -7.333 -2.823 1.00 91.50 83 LYS A N 1
ATOM 646 C CA . LYS A 1 83 ? -0.681 -7.479 -2.614 1.00 91.50 83 LYS A CA 1
ATOM 647 C C . LYS A 1 83 ? -1.002 -8.454 -1.483 1.00 91.50 83 LYS A C 1
ATOM 649 O O . LYS A 1 83 ? -1.866 -8.155 -0.664 1.00 91.50 83 LYS A O 1
ATOM 654 N N . PHE A 1 84 ? -0.304 -9.586 -1.423 1.00 94.06 84 PHE A N 1
ATOM 655 C CA . PHE A 1 84 ? -0.481 -10.578 -0.368 1.00 94.06 84 PHE A CA 1
ATOM 656 C C . PHE A 1 84 ? -0.150 -9.995 1.010 1.00 94.06 84 PHE A C 1
ATOM 658 O O . PHE A 1 84 ? -0.975 -10.059 1.919 1.00 94.06 84 PHE A O 1
ATOM 665 N N . LEU A 1 85 ? 1.010 -9.347 1.150 1.00 92.56 85 LEU A N 1
ATOM 666 C CA . LEU A 1 85 ? 1.401 -8.684 2.397 1.00 92.56 85 LEU A CA 1
ATOM 667 C C . LEU A 1 85 ? 0.381 -7.618 2.810 1.00 92.56 85 LEU A C 1
ATOM 669 O O . LEU A 1 85 ? -0.046 -7.579 3.962 1.00 92.56 85 LEU A O 1
ATOM 673 N N . LEU A 1 86 ? -0.056 -6.787 1.863 1.00 92.06 86 LEU A N 1
ATOM 674 C CA . LEU A 1 86 ? -1.087 -5.778 2.093 1.00 92.06 86 LEU A CA 1
ATOM 675 C C . LEU A 1 86 ? -2.411 -6.392 2.553 1.00 92.06 86 LEU A C 1
ATOM 677 O O . LEU A 1 86 ? -3.007 -5.866 3.485 1.00 92.06 86 LEU A O 1
ATOM 681 N N . ALA A 1 87 ? -2.848 -7.509 1.972 1.00 92.94 87 ALA A N 1
ATOM 682 C CA . ALA A 1 87 ? -4.063 -8.206 2.396 1.00 92.94 87 ALA A CA 1
ATOM 683 C C . ALA A 1 87 ? -3.948 -8.761 3.829 1.00 92.94 87 ALA A C 1
ATOM 685 O O . ALA A 1 87 ? -4.886 -8.645 4.625 1.00 92.94 87 ALA A O 1
ATOM 686 N N . VAL A 1 88 ? -2.781 -9.306 4.191 1.00 94.75 88 VAL A N 1
ATOM 687 C CA . VAL A 1 88 ? -2.502 -9.778 5.556 1.00 94.75 88 VAL A CA 1
ATOM 688 C C . VAL A 1 88 ? -2.558 -8.615 6.549 1.00 94.75 88 VAL A C 1
ATOM 690 O O . VAL A 1 88 ? -3.235 -8.702 7.577 1.00 94.75 88 VAL A O 1
ATOM 693 N N . TYR A 1 89 ? -1.901 -7.496 6.238 1.00 90.75 89 TYR A N 1
ATOM 694 C CA . TYR A 1 89 ? -1.902 -6.321 7.111 1.00 90.75 89 TYR A CA 1
ATOM 695 C C . TYR A 1 89 ? -3.262 -5.631 7.186 1.00 90.75 89 TYR A C 1
ATOM 697 O O . TYR A 1 89 ? -3.670 -5.221 8.271 1.00 90.75 89 TYR A O 1
ATOM 705 N N . ALA A 1 90 ? -3.989 -5.557 6.074 1.00 92.00 90 ALA A N 1
ATOM 706 C CA . ALA A 1 90 ? -5.346 -5.032 6.033 1.00 92.00 90 ALA A CA 1
ATOM 707 C C . ALA A 1 90 ? -6.263 -5.807 6.985 1.00 92.00 90 ALA A C 1
ATOM 709 O O . ALA A 1 90 ? -6.980 -5.202 7.778 1.00 92.00 90 ALA A O 1
ATOM 710 N N . THR A 1 91 ? -6.154 -7.137 6.995 1.00 90.38 91 THR A N 1
ATOM 711 C CA . THR A 1 91 ? -6.913 -7.993 7.917 1.00 90.38 91 THR A CA 1
ATOM 712 C C . THR A 1 91 ? -6.490 -7.782 9.372 1.00 90.38 91 THR A C 1
ATOM 714 O O . THR A 1 91 ? -7.335 -7.640 10.253 1.00 90.38 91 THR A O 1
ATOM 717 N N . LYS A 1 92 ? -5.178 -7.715 9.635 1.00 91.38 92 LYS A N 1
ATOM 718 C CA . LYS A 1 92 ? -4.630 -7.556 10.991 1.00 91.38 92 LYS A CA 1
ATOM 719 C C . LYS A 1 92 ? -5.021 -6.223 11.637 1.00 91.38 92 LYS A C 1
ATOM 721 O O . LYS A 1 92 ? -5.344 -6.190 12.824 1.00 91.38 92 LYS A O 1
ATOM 726 N N . TYR A 1 93 ? -4.965 -5.137 10.872 1.00 88.81 93 TYR A N 1
ATOM 727 C CA . TYR A 1 93 ? -5.199 -3.782 11.373 1.00 88.81 93 TYR A CA 1
ATOM 728 C C . TYR A 1 93 ? -6.620 -3.266 11.107 1.00 88.81 93 TYR A C 1
ATOM 730 O O . TYR A 1 93 ? -7.002 -2.244 11.661 1.00 88.81 93 TYR A O 1
ATOM 738 N N . GLY A 1 94 ? -7.437 -3.987 10.333 1.00 88.50 94 GLY A N 1
ATOM 739 C CA . GLY A 1 94 ? -8.800 -3.564 10.000 1.00 88.50 94 GLY A CA 1
ATOM 740 C C . GLY A 1 94 ? -8.849 -2.454 8.949 1.00 88.50 94 GLY A C 1
ATOM 741 O O . GLY A 1 94 ? -9.737 -1.606 8.993 1.00 88.50 94 GLY A O 1
ATOM 742 N N . MET A 1 95 ? -7.907 -2.452 8.005 1.00 90.94 95 MET A N 1
ATOM 743 C CA . MET A 1 95 ? -7.885 -1.494 6.899 1.00 90.94 95 MET A CA 1
ATOM 744 C C . MET A 1 95 ? -8.663 -2.040 5.698 1.00 90.94 95 MET A C 1
ATOM 746 O O . MET A 1 95 ? -8.580 -3.224 5.374 1.00 90.94 95 MET A O 1
ATOM 750 N N . LYS A 1 96 ? -9.369 -1.167 4.981 1.00 92.06 96 LYS A N 1
ATOM 751 C CA . LYS A 1 96 ? -9.980 -1.473 3.680 1.00 92.06 96 LYS A CA 1
ATOM 752 C C . LYS A 1 96 ? -9.124 -0.874 2.574 1.00 92.06 96 LYS A C 1
ATOM 754 O O . LYS A 1 96 ? -8.942 0.337 2.530 1.00 92.06 96 LYS A O 1
ATOM 759 N N . LEU A 1 97 ? -8.597 -1.715 1.692 1.00 92.00 97 LEU A N 1
ATOM 760 C CA . LEU A 1 97 ? -7.766 -1.280 0.571 1.00 92.00 97 LEU A CA 1
ATOM 761 C C . LEU A 1 97 ? -8.644 -0.986 -0.646 1.00 92.00 97 LEU A C 1
ATOM 763 O O . LEU A 1 97 ? -9.411 -1.848 -1.067 1.00 92.00 97 LEU A O 1
ATOM 767 N N . HIS A 1 98 ? -8.495 0.202 -1.228 1.00 92.31 98 HIS A N 1
ATOM 768 C CA . HIS A 1 98 ? -9.251 0.626 -2.414 1.00 92.31 98 HIS A CA 1
ATOM 769 C C . HIS A 1 98 ? -8.396 0.625 -3.675 1.00 92.31 98 HIS A C 1
ATOM 771 O O . HIS A 1 98 ? -8.883 0.321 -4.759 1.00 92.31 98 HIS A O 1
ATOM 777 N N . GLY A 1 99 ? -7.111 0.958 -3.545 1.00 91.19 99 GLY A N 1
ATOM 778 C CA . GLY A 1 99 ? -6.219 1.057 -4.692 1.00 91.19 99 GLY A CA 1
ATOM 779 C C . GLY A 1 99 ? -4.752 0.970 -4.307 1.00 91.19 99 GLY A C 1
ATOM 780 O O . GLY A 1 99 ? -4.333 1.487 -3.273 1.00 91.19 99 GLY A O 1
ATOM 781 N N . LEU A 1 100 ? -3.975 0.323 -5.173 1.00 91.81 100 LEU A N 1
ATOM 782 C CA . LEU A 1 100 ? -2.528 0.204 -5.066 1.00 91.81 100 LEU A CA 1
ATOM 783 C C . LEU A 1 100 ? -1.910 0.491 -6.432 1.00 91.81 100 LEU A C 1
ATOM 785 O O . LEU A 1 100 ? -2.221 -0.193 -7.409 1.00 91.81 100 LEU A O 1
ATOM 789 N N . VAL A 1 101 ? -0.990 1.449 -6.476 1.00 90.94 101 VAL A N 1
ATOM 790 C CA . VAL A 1 101 ? -0.146 1.707 -7.646 1.00 90.94 101 VAL A CA 1
ATOM 791 C C . VAL A 1 101 ? 1.301 1.504 -7.231 1.00 90.94 101 VAL A C 1
ATOM 793 O O . VAL A 1 101 ? 1.824 2.244 -6.401 1.00 90.94 101 VAL A O 1
ATOM 796 N N . LEU A 1 102 ? 1.942 0.486 -7.801 1.00 89.00 102 LEU A N 1
ATOM 797 C CA . LEU A 1 102 ? 3.353 0.192 -7.572 1.00 89.00 102 LEU A CA 1
ATOM 798 C C . LEU A 1 102 ? 4.184 0.773 -8.707 1.00 89.00 102 LEU A C 1
ATOM 800 O O . LEU A 1 102 ? 3.998 0.413 -9.869 1.00 89.00 102 LEU A O 1
ATOM 804 N N . MET A 1 103 ? 5.122 1.644 -8.356 1.00 86.94 103 MET A N 1
ATOM 805 C CA . MET A 1 103 ? 6.142 2.142 -9.269 1.00 86.94 103 MET A CA 1
ATOM 806 C C . MET A 1 103 ? 7.518 1.652 -8.828 1.00 86.94 103 MET A C 1
ATOM 808 O O . MET A 1 103 ? 7.689 1.048 -7.770 1.00 86.94 103 MET A O 1
ATOM 812 N N . SER A 1 104 ? 8.529 1.924 -9.648 1.00 82.06 104 SER A N 1
ATOM 813 C CA . SER A 1 104 ? 9.880 1.432 -9.394 1.00 82.06 104 SER A CA 1
ATOM 814 C C . SER A 1 104 ? 10.600 2.090 -8.216 1.00 82.06 104 SER A C 1
ATOM 816 O O . SER A 1 104 ? 11.574 1.548 -7.693 1.00 82.06 104 SER A O 1
ATOM 818 N N . THR A 1 105 ? 10.126 3.264 -7.804 1.00 84.56 105 THR A N 1
ATOM 819 C CA . THR A 1 105 ? 10.759 4.117 -6.787 1.00 84.56 105 THR A CA 1
ATOM 820 C C . THR A 1 105 ? 9.846 4.428 -5.602 1.00 84.56 105 THR A C 1
ATOM 822 O O . THR A 1 105 ? 10.322 4.844 -4.546 1.00 84.56 105 THR A O 1
ATOM 825 N N . HIS A 1 106 ? 8.537 4.257 -5.764 1.00 87.31 106 HIS A N 1
ATOM 826 C CA . HIS A 1 106 ? 7.528 4.590 -4.767 1.00 87.31 106 HIS A CA 1
ATOM 827 C C . HIS A 1 106 ? 6.236 3.824 -5.042 1.00 87.31 106 HIS A C 1
ATOM 829 O O . HIS A 1 106 ? 6.061 3.239 -6.113 1.00 87.31 106 HIS A O 1
ATOM 835 N N . TYR A 1 107 ? 5.326 3.841 -4.077 1.00 89.12 107 TYR A N 1
ATOM 836 C CA . TYR A 1 107 ? 3.976 3.333 -4.268 1.00 89.12 107 TYR A CA 1
ATOM 837 C C . TYR A 1 107 ? 2.942 4.309 -3.724 1.00 89.12 107 TYR A C 1
ATOM 839 O O . TYR A 1 107 ? 3.204 5.046 -2.769 1.00 89.12 107 TYR A O 1
ATOM 847 N N . HIS A 1 108 ? 1.763 4.268 -4.335 1.00 92.56 108 HIS A N 1
ATOM 848 C CA . HIS A 1 108 ? 0.572 4.954 -3.862 1.00 92.56 108 HIS A CA 1
ATOM 849 C C . HIS A 1 108 ? -0.413 3.935 -3.316 1.00 92.56 108 HIS A C 1
ATOM 851 O O . HIS A 1 108 ? -0.684 2.913 -3.956 1.00 92.56 108 HIS A O 1
ATOM 857 N N . LEU A 1 109 ? -0.954 4.237 -2.144 1.00 92.31 109 LEU A N 1
ATOM 858 C CA . LEU A 1 109 ? -1.928 3.415 -1.458 1.00 92.31 109 LEU A CA 1
ATOM 859 C C . LEU A 1 109 ? -3.139 4.266 -1.096 1.00 92.31 109 LEU A C 1
ATOM 861 O O . LEU A 1 109 ? -3.012 5.284 -0.420 1.00 92.31 109 LEU A O 1
ATOM 865 N N . LEU A 1 110 ? -4.312 3.818 -1.527 1.00 94.12 110 LEU A N 1
ATOM 866 C CA . LEU A 1 110 ? -5.588 4.386 -1.125 1.00 94.12 110 LEU A CA 1
ATOM 867 C C . LEU A 1 110 ? -6.286 3.384 -0.210 1.00 94.12 110 LEU A C 1
ATOM 869 O O . LEU A 1 110 ? -6.609 2.272 -0.643 1.00 94.12 110 LEU A O 1
ATOM 873 N N . PHE A 1 111 ? -6.506 3.765 1.044 1.00 92.62 111 PHE A N 1
ATOM 874 C CA . PHE A 1 111 ? -7.118 2.889 2.037 1.00 92.62 111 PHE A CA 1
ATOM 875 C C . PHE A 1 111 ? -8.025 3.660 2.994 1.00 92.62 111 PHE A C 1
ATOM 877 O O . PHE A 1 111 ? -7.911 4.872 3.145 1.00 92.62 111 PHE A O 1
ATOM 884 N N . THR A 1 112 ? -8.935 2.940 3.635 1.00 93.56 112 THR A N 1
ATOM 885 C CA . THR A 1 112 ? -9.740 3.442 4.748 1.00 93.56 112 THR A CA 1
ATOM 886 C C . THR A 1 112 ? -9.359 2.688 6.005 1.00 93.56 112 THR A C 1
ATOM 888 O O . THR A 1 112 ? -9.414 1.456 6.017 1.00 93.56 112 THR A O 1
ATOM 891 N N . ASP A 1 113 ? -9.002 3.416 7.057 1.00 88.38 113 ASP A N 1
ATOM 892 C CA . ASP A 1 113 ? -8.832 2.835 8.384 1.00 88.38 113 ASP A CA 1
ATOM 893 C C . ASP A 1 113 ? -10.191 2.784 9.087 1.00 88.38 113 ASP A C 1
ATOM 895 O O . ASP A 1 113 ? -10.863 3.804 9.209 1.00 88.38 113 ASP A O 1
ATOM 899 N N . VAL A 1 114 ? -10.643 1.603 9.508 1.00 84.75 114 VAL A N 1
ATOM 900 C CA . VAL A 1 114 ? -11.929 1.460 10.211 1.00 84.75 114 VAL A CA 1
ATOM 901 C C . VAL A 1 114 ? -11.792 1.796 11.700 1.00 84.75 114 VAL A C 1
ATOM 903 O O . VAL A 1 114 ? -12.789 2.137 12.334 1.00 84.75 114 VAL A O 1
ATOM 906 N N . ARG A 1 115 ? -10.585 1.705 12.266 1.00 82.12 115 ARG A N 1
ATOM 907 C CA . ARG A 1 115 ? -10.331 1.870 13.704 1.00 82.12 115 ARG A CA 1
ATOM 908 C C . ARG A 1 115 ? -9.790 3.258 14.060 1.00 82.12 115 ARG A C 1
ATOM 910 O O . ARG A 1 115 ? -10.043 3.691 15.183 1.00 82.12 115 ARG A O 1
ATOM 917 N N . GLY A 1 116 ? -9.158 3.948 13.105 1.00 68.38 116 GLY A N 1
ATOM 918 C CA . GLY A 1 116 ? -8.412 5.198 13.344 1.00 68.38 116 GLY A CA 1
ATOM 919 C C . GLY A 1 116 ? -7.069 4.942 14.025 1.00 68.38 116 GLY A C 1
ATOM 920 O O . GLY A 1 116 ? -6.455 5.931 14.478 1.00 68.38 116 GLY A O 1
#

pLDDT: mean 72.92, std 17.1, range [43.81, 94.75]

Radius of gyration: 30.86 Å; chains: 1; bounding box: 55×62×69 Å

Foldseek 3Di:
DPPPVVVVVVVVVVVVVVVVPPDDDDDPDDPPPPPPPPCPPPPDPDDDDDDDADAFDKDKDKDFDPPQAQPDPPDPVSVVVVVVVVVVVCVVQVKAWDDWDDDRGMIITIIGRNPD